Protein AF-A0A1A8NU51-F1 (afdb_monomer_lite)

pLDDT: mean 81.58, std 11.46, range [59.84, 95.5]

Organism: NCBI:txid451742

Foldseek 3Di:
DDDPDPDDDDDDDPVRVVVVVCVVVCVVQVHPVRVDPPPPPPDDD

Structure (mmCIF, N/CA/C/O backbone):
data_AF-A0A1A8NU51-F1
#
_entry.id   AF-A0A1A8NU51-F1
#
loop_
_atom_site.group_PDB
_atom_site.id
_atom_site.type_symbol
_atom_site.label_atom_id
_atom_site.label_alt_id
_atom_site.label_comp_id
_atom_site.label_asym_id
_atom_site.label_entity_id
_atom_site.label_seq_id
_atom_site.pdbx_PDB_ins_code
_atom_site.Cartn_x
_atom_site.Cart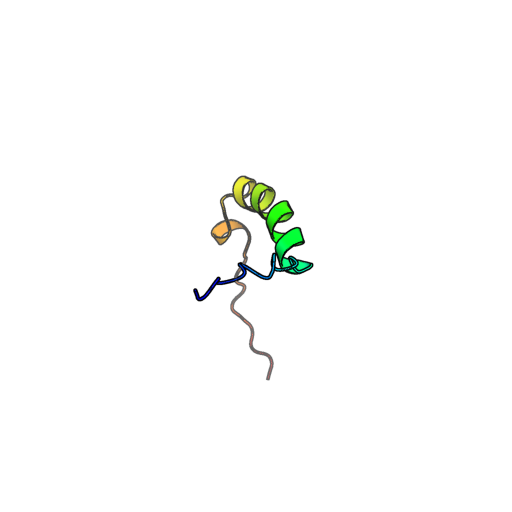n_y
_atom_site.Cartn_z
_atom_site.occupancy
_atom_site.B_iso_or_equiv
_atom_site.auth_seq_id
_atom_site.auth_comp_id
_atom_site.auth_asym_id
_atom_site.auth_atom_id
_atom_site.pdbx_PDB_model_num
ATOM 1 N N . ARG A 1 1 ? -21.939 -24.853 31.178 1.00 61.66 1 ARG A N 1
ATOM 2 C CA . ARG A 1 1 ? -21.982 -24.322 29.793 1.00 61.66 1 ARG A CA 1
ATOM 3 C C . ARG A 1 1 ? -20.783 -23.403 29.612 1.00 61.66 1 ARG A C 1
ATOM 5 O O . ARG A 1 1 ? -20.657 -22.477 30.402 1.00 61.66 1 ARG A O 1
ATOM 12 N N . ILE A 1 2 ? -19.873 -23.694 28.684 1.00 59.84 2 ILE A N 1
ATOM 13 C CA . ILE A 1 2 ? -18.743 -22.801 28.388 1.00 59.84 2 ILE A CA 1
ATOM 14 C C . ILE A 1 2 ? -19.244 -21.838 27.312 1.00 59.84 2 ILE A C 1
ATOM 16 O O . ILE A 1 2 ? -19.657 -22.279 26.245 1.00 59.84 2 ILE A O 1
ATOM 20 N N . VAL A 1 3 ? -19.316 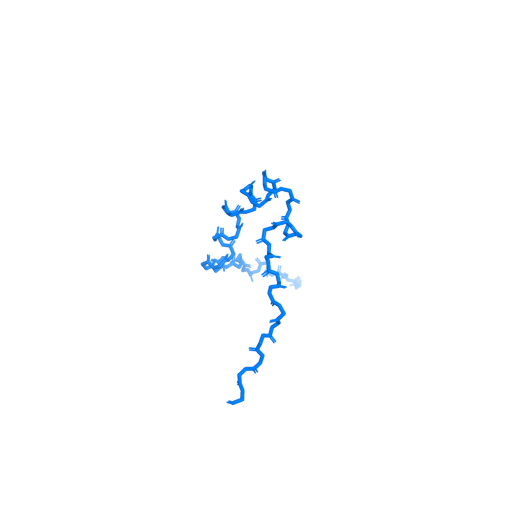-20.549 27.643 1.00 68.38 3 VAL A N 1
ATOM 21 C CA . VAL A 1 3 ? -19.703 -19.483 26.713 1.00 68.38 3 VAL A CA 1
ATOM 22 C C . VAL A 1 3 ? -18.413 -18.815 26.275 1.00 68.38 3 VAL A C 1
ATOM 24 O O . VAL A 1 3 ? -17.755 -18.155 27.078 1.00 68.38 3 VAL A O 1
ATOM 27 N N . THR A 1 4 ? -18.025 -19.019 25.023 1.00 71.19 4 THR A N 1
ATOM 28 C CA . THR A 1 4 ? -16.892 -18.315 24.431 1.00 71.19 4 THR A CA 1
ATOM 29 C C . THR A 1 4 ? -17.345 -16.885 24.167 1.00 71.19 4 THR A C 1
ATOM 31 O O . THR A 1 4 ? -18.106 -16.627 23.238 1.00 71.19 4 THR A O 1
ATOM 34 N N . ALA A 1 5 ? -16.947 -15.954 25.033 1.00 68.94 5 ALA A N 1
ATOM 35 C CA . ALA A 1 5 ? -17.125 -14.539 24.757 1.00 68.94 5 ALA A CA 1
ATOM 36 C C . ALA A 1 5 ? -16.252 -14.197 23.544 1.00 68.94 5 ALA A C 1
ATOM 38 O O . ALA A 1 5 ? -15.026 -14.284 23.623 1.00 68.94 5 ALA A O 1
ATOM 39 N N . THR A 1 6 ? -16.876 -13.845 22.420 1.00 68.38 6 THR A N 1
ATOM 40 C CA . THR A 1 6 ? -16.204 -13.297 21.234 1.00 68.38 6 THR A CA 1
ATOM 41 C C . THR A 1 6 ? -15.664 -11.912 21.595 1.00 68.38 6 THR A C 1
ATOM 43 O O . THR A 1 6 ? -16.271 -10.883 21.315 1.00 68.38 6 THR A O 1
ATOM 46 N N . GLY A 1 7 ? -14.578 -11.889 22.358 1.00 70.06 7 GLY A N 1
ATOM 47 C CA . GLY A 1 7 ? -14.025 -10.693 22.965 1.00 70.06 7 GLY A CA 1
ATOM 48 C C . GLY A 1 7 ? -12.830 -10.192 22.178 1.00 70.06 7 GLY A C 1
ATOM 49 O O . GLY A 1 7 ? -11.725 -10.681 22.389 1.00 70.06 7 GLY A O 1
ATOM 50 N N . THR A 1 8 ? -13.078 -9.201 21.318 1.00 66.81 8 THR A N 1
ATOM 51 C CA . THR A 1 8 ? -12.213 -8.049 20.981 1.00 66.81 8 THR A CA 1
ATOM 52 C C . THR A 1 8 ? -12.306 -7.748 19.489 1.00 66.81 8 THR A C 1
ATOM 54 O O . THR A 1 8 ? -11.700 -8.423 18.660 1.00 66.81 8 THR A O 1
ATOM 57 N N . GLN A 1 9 ? -13.042 -6.688 19.147 1.00 71.31 9 GLN A N 1
ATOM 58 C CA . GLN A 1 9 ? -12.844 -6.004 17.874 1.00 71.31 9 GLN A CA 1
ATOM 59 C C . GLN A 1 9 ? -11.424 -5.436 17.906 1.00 71.31 9 GLN A C 1
ATOM 61 O O . GLN A 1 9 ? -11.118 -4.568 18.725 1.00 71.31 9 GLN A O 1
ATOM 66 N N . ARG A 1 10 ? -10.532 -5.987 17.081 1.00 79.62 10 ARG A N 1
ATOM 67 C CA . ARG A 1 10 ? -9.150 -5.518 17.000 1.00 79.62 10 ARG A CA 1
ATOM 68 C C . ARG A 1 10 ? -9.178 -4.060 16.545 1.00 79.62 10 ARG A C 1
ATOM 70 O O . ARG A 1 10 ? -9.797 -3.738 15.535 1.00 79.62 10 ARG A O 1
ATOM 77 N N . MET A 1 11 ? -8.550 -3.179 17.317 1.00 83.50 11 MET A N 1
ATOM 78 C CA . MET A 1 11 ? -8.407 -1.788 16.910 1.00 83.50 11 MET A CA 1
ATOM 79 C C . MET A 1 11 ? -7.452 -1.743 15.722 1.00 83.50 11 MET A C 1
ATOM 81 O O . MET A 1 11 ? -6.307 -2.176 15.846 1.00 83.50 11 MET A O 1
ATOM 85 N N . GLU A 1 12 ? -7.927 -1.238 14.587 1.00 86.44 12 GLU A N 1
ATOM 86 C CA . GLU A 1 12 ? -7.069 -1.069 13.419 1.00 86.44 12 GLU A CA 1
ATOM 87 C C . GLU A 1 12 ? -5.985 -0.037 13.713 1.00 86.44 12 GLU A C 1
ATOM 89 O O . GLU A 1 12 ? -6.275 1.070 14.203 1.00 86.44 12 GLU A O 1
ATOM 94 N N . GLY A 1 13 ? -4.750 -0.411 13.397 1.00 88.25 13 GLY A N 1
ATOM 95 C CA . GLY A 1 13 ? -3.582 0.446 13.506 1.00 88.25 13 GLY A CA 1
ATOM 96 C C . GLY A 1 13 ? -3.591 1.562 12.462 1.00 88.25 13 GLY A C 1
ATOM 97 O O . GLY A 1 13 ? -4.306 1.516 11.462 1.00 88.25 13 GLY A O 1
ATOM 98 N N . PHE A 1 14 ? -2.756 2.577 12.678 1.00 88.19 14 PHE A N 1
ATOM 99 C CA . PHE A 1 14 ? -2.634 3.705 11.752 1.00 88.19 14 PHE A CA 1
ATOM 100 C C . PHE A 1 14 ? -2.237 3.255 10.337 1.00 88.19 14 PHE A C 1
ATOM 102 O O . PHE A 1 14 ? -2.845 3.689 9.362 1.00 88.19 14 PHE A O 1
ATOM 109 N N . ALA A 1 15 ? -1.274 2.333 10.234 1.00 91.56 15 ALA A N 1
ATOM 110 C CA . ALA A 1 15 ? -0.840 1.775 8.957 1.00 91.56 15 ALA A CA 1
ATOM 111 C C . ALA A 1 15 ? -1.983 1.055 8.225 1.00 91.56 15 ALA A C 1
ATOM 113 O O . ALA A 1 15 ? -2.183 1.283 7.039 1.00 91.56 15 ALA A O 1
ATOM 114 N N . GLU A 1 16 ? -2.781 0.246 8.927 1.00 87.75 16 GLU A N 1
ATOM 115 C CA . GLU A 1 16 ? -3.910 -0.484 8.331 1.00 87.75 16 GLU A CA 1
ATOM 116 C C . GLU A 1 16 ? -4.947 0.486 7.744 1.00 87.75 16 GLU A C 1
ATOM 118 O O . GLU A 1 16 ? -5.339 0.348 6.584 1.00 87.75 16 GLU A O 1
ATOM 123 N N . ARG A 1 17 ? -5.317 1.532 8.495 1.00 90.44 17 ARG A N 1
ATOM 124 C CA . ARG A 1 17 ? -6.252 2.568 8.018 1.00 90.44 17 ARG A CA 1
ATOM 125 C C . ARG A 1 17 ? -5.702 3.357 6.834 1.00 90.44 17 ARG A C 1
ATOM 127 O O . ARG A 1 17 ? -6.438 3.657 5.894 1.00 90.44 17 ARG A O 1
ATOM 134 N N . TYR A 1 18 ? -4.413 3.693 6.870 1.00 91.12 18 TYR A N 1
ATOM 135 C CA . TYR A 1 18 ? -3.752 4.380 5.764 1.00 91.12 18 TYR A CA 1
ATOM 136 C C . TYR A 1 18 ? -3.791 3.524 4.495 1.00 91.12 18 TYR A C 1
ATOM 138 O O . TYR A 1 18 ? -4.229 3.988 3.442 1.00 91.12 18 TYR A O 1
ATOM 146 N N . MET A 1 19 ? -3.422 2.248 4.615 1.00 93.50 19 MET A N 1
ATOM 147 C CA . MET A 1 19 ? -3.390 1.319 3.490 1.00 93.50 19 MET A CA 1
ATOM 148 C C . MET A 1 19 ? -4.772 1.152 2.853 1.00 93.50 19 MET A C 1
ATOM 150 O O . MET A 1 19 ? -4.863 1.125 1.629 1.00 93.50 19 MET A O 1
ATOM 154 N N . GLN A 1 20 ? -5.860 1.136 3.632 1.00 90.62 20 GLN A N 1
ATOM 155 C CA . GLN A 1 20 ? -7.221 1.096 3.074 1.00 90.62 20 GLN A CA 1
ATOM 156 C C . GLN A 1 20 ? -7.527 2.283 2.152 1.00 90.62 20 GLN A C 1
ATOM 158 O O . GLN A 1 20 ? -8.130 2.098 1.095 1.00 90.62 20 GLN A O 1
ATOM 163 N N . SER A 1 21 ? -7.083 3.486 2.522 1.00 90.19 21 SER A N 1
ATOM 164 C CA . SER A 1 21 ? -7.255 4.691 1.697 1.00 90.19 21 SER A CA 1
ATOM 165 C C . SER A 1 21 ? -6.311 4.716 0.494 1.00 90.19 21 SER A C 1
ATOM 167 O O . SER A 1 21 ? -6.624 5.312 -0.533 1.00 90.19 21 SER A O 1
ATOM 169 N N . PHE A 1 22 ? -5.157 4.060 0.612 1.00 93.56 22 PHE A N 1
ATOM 170 C CA . PHE A 1 22 ? -4.128 4.023 -0.420 1.00 93.56 22 PHE A CA 1
ATOM 171 C C . PHE A 1 22 ? -4.413 2.982 -1.515 1.00 93.56 22 PHE A C 1
ATOM 173 O O . PHE A 1 22 ? -4.107 3.203 -2.684 1.00 93.56 22 PHE A O 1
ATOM 180 N N . VAL A 1 23 ? -5.074 1.870 -1.175 1.00 93.81 23 VAL A N 1
ATOM 181 C CA . VAL A 1 23 ? -5.396 0.772 -2.107 1.00 93.81 23 VAL A CA 1
ATOM 182 C C . VAL A 1 23 ? -6.117 1.227 -3.391 1.00 93.81 23 VAL A C 1
ATOM 184 O O . VAL A 1 23 ? -5.727 0.762 -4.464 1.00 93.81 23 VAL A O 1
ATOM 187 N N . PRO A 1 24 ? -7.143 2.103 -3.360 1.00 95.25 24 PRO A N 1
ATOM 188 C CA . PRO A 1 24 ? -7.779 2.603 -4.580 1.00 95.25 24 PRO A CA 1
ATOM 189 C C . PRO A 1 24 ? -6.806 3.324 -5.517 1.00 95.25 24 PRO A C 1
ATOM 191 O O . PRO A 1 24 ? -6.860 3.114 -6.727 1.00 95.25 24 PRO A O 1
ATOM 194 N N . TRP A 1 25 ? -5.898 4.126 -4.957 1.00 94.81 25 TRP A N 1
ATOM 195 C CA . TRP A 1 25 ? -4.871 4.827 -5.723 1.00 94.81 25 TRP A CA 1
ATOM 196 C C . TRP A 1 25 ? -3.878 3.839 -6.344 1.00 94.81 25 TRP A C 1
ATOM 198 O O . TRP A 1 25 ? -3.604 3.926 -7.536 1.00 94.81 25 TRP A O 1
ATOM 208 N N . VAL A 1 26 ? -3.423 2.828 -5.597 1.00 94.75 26 VAL A N 1
ATOM 209 C CA . VAL A 1 26 ? -2.538 1.782 -6.147 1.00 94.75 26 VAL A CA 1
ATOM 210 C C . VAL A 1 26 ? -3.207 1.062 -7.320 1.00 94.75 26 VAL A C 1
ATOM 212 O O . VAL A 1 26 ? -2.597 0.855 -8.366 1.00 94.75 26 VAL A O 1
ATOM 215 N N . LYS A 1 27 ? -4.498 0.731 -7.190 1.00 94.31 27 LYS A N 1
ATOM 216 C CA . LYS A 1 27 ? -5.265 0.096 -8.272 1.00 94.31 27 LYS A CA 1
ATOM 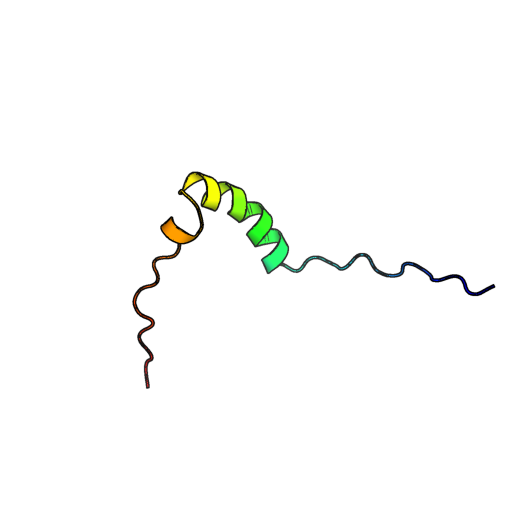217 C C . LYS A 1 27 ? -5.360 0.974 -9.518 1.00 94.31 27 LYS A C 1
ATOM 219 O O . LYS A 1 27 ? -5.243 0.449 -10.621 1.00 94.31 27 LYS A O 1
ATOM 224 N N . SER A 1 28 ? -5.551 2.288 -9.371 1.00 95.50 28 SER A N 1
ATOM 225 C CA . SER A 1 28 ? -5.599 3.197 -10.525 1.00 95.50 28 SER A CA 1
ATOM 226 C C . SER A 1 28 ? -4.243 3.369 -11.214 1.00 95.50 28 SER A C 1
ATOM 228 O O . SER A 1 28 ? -4.212 3.808 -12.358 1.00 95.50 28 SER A O 1
ATOM 230 N N . HIS A 1 29 ? -3.145 3.014 -10.541 1.00 93.69 29 HIS A N 1
ATOM 231 C CA . HIS A 1 29 ? -1.778 3.064 -11.070 1.00 93.69 29 HIS A CA 1
ATOM 232 C C . HIS A 1 29 ? -1.287 1.699 -11.573 1.00 93.69 29 HIS A C 1
ATOM 234 O O . HIS A 1 29 ? -0.097 1.509 -11.783 1.00 93.69 29 HIS A O 1
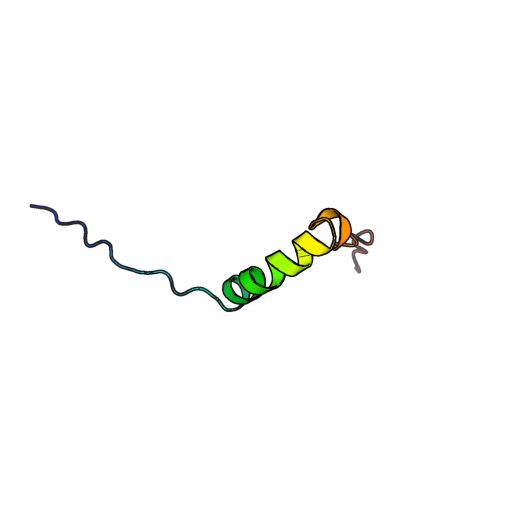ATOM 240 N N . GLY A 1 30 ? -2.201 0.750 -11.799 1.00 93.00 30 GLY A N 1
ATOM 241 C CA . GLY A 1 30 ? -1.859 -0.554 -12.363 1.00 93.00 30 GLY A CA 1
ATOM 242 C C . GLY A 1 30 ? -1.342 -1.561 -11.340 1.00 93.00 30 GLY A C 1
ATOM 243 O O . GLY A 1 30 ? -0.739 -2.542 -11.746 1.00 93.00 30 GLY A O 1
ATOM 244 N N . GLY A 1 31 ? -1.576 -1.354 -10.043 1.00 92.62 31 GLY A N 1
ATOM 245 C CA . GLY A 1 31 ? -1.177 -2.305 -9.007 1.00 92.62 31 GLY A CA 1
ATOM 246 C C . GLY A 1 31 ? 0.174 -1.990 -8.368 1.00 92.62 31 GLY A C 1
ATOM 247 O O . GLY A 1 31 ? 0.835 -1.003 -8.686 1.00 92.62 31 GLY A O 1
ATOM 248 N N . TRP A 1 32 ? 0.561 -2.821 -7.402 1.00 90.06 32 TRP A N 1
ATOM 249 C CA . TRP A 1 32 ? 1.797 -2.630 -6.639 1.00 90.06 32 TRP A CA 1
ATOM 250 C C . TRP A 1 32 ? 3.037 -2.826 -7.502 1.00 90.06 32 TRP A C 1
ATOM 252 O O . TRP A 1 32 ? 4.025 -2.136 -7.294 1.00 90.06 32 TRP A O 1
ATOM 262 N N . GLU A 1 33 ? 2.955 -3.706 -8.495 1.00 87.19 33 GLU A N 1
ATOM 263 C CA . GLU A 1 33 ? 4.009 -3.985 -9.465 1.00 87.19 33 GLU A CA 1
ATOM 264 C C . GLU A 1 33 ? 4.417 -2.763 -10.300 1.00 87.19 33 GLU A C 1
ATOM 266 O O . GLU A 1 33 ? 5.535 -2.717 -10.794 1.00 87.19 33 GLU A O 1
ATOM 271 N N . ASN A 1 34 ? 3.521 -1.783 -10.451 1.00 88.31 34 ASN A N 1
ATOM 272 C CA . ASN A 1 34 ? 3.754 -0.571 -11.239 1.00 88.31 34 ASN A CA 1
ATOM 273 C C . ASN A 1 34 ? 4.092 0.653 -10.373 1.00 88.31 34 ASN A C 1
ATOM 275 O O . ASN A 1 34 ? 4.604 1.646 -10.879 1.00 88.31 34 ASN A O 1
ATOM 279 N N . VAL A 1 35 ? 3.767 0.605 -9.079 1.00 88.50 35 VAL A N 1
ATOM 280 C CA . VAL A 1 35 ? 3.986 1.701 -8.121 1.00 88.50 35 VAL A CA 1
ATOM 281 C C . VAL A 1 35 ? 5.278 1.510 -7.337 1.00 88.50 35 VAL A C 1
ATOM 283 O O . VAL A 1 35 ? 5.958 2.484 -7.019 1.00 88.50 35 VAL A O 1
ATOM 286 N N . ALA A 1 36 ? 5.573 0.272 -6.947 1.00 83.44 36 ALA A N 1
ATOM 287 C CA . ALA A 1 36 ? 6.772 -0.045 -6.202 1.00 83.44 36 ALA A CA 1
ATOM 288 C C . ALA A 1 36 ? 7.931 -0.157 -7.190 1.00 83.44 36 ALA A C 1
ATOM 290 O O . ALA A 1 36 ? 8.163 -1.219 -7.765 1.00 83.44 36 ALA A O 1
ATOM 291 N N . ASP A 1 37 ? 8.648 0.949 -7.372 1.00 74.06 37 ASP A N 1
ATOM 292 C CA . ASP A 1 37 ? 9.963 0.911 -7.992 1.00 74.06 37 ASP A CA 1
ATOM 293 C C . ASP A 1 37 ? 10.900 0.242 -6.982 1.00 74.06 37 ASP A C 1
ATOM 295 O O . ASP A 1 37 ? 11.368 0.852 -6.017 1.00 74.06 37 ASP A O 1
ATOM 299 N N . LEU A 1 38 ? 11.074 -1.072 -7.131 1.00 68.2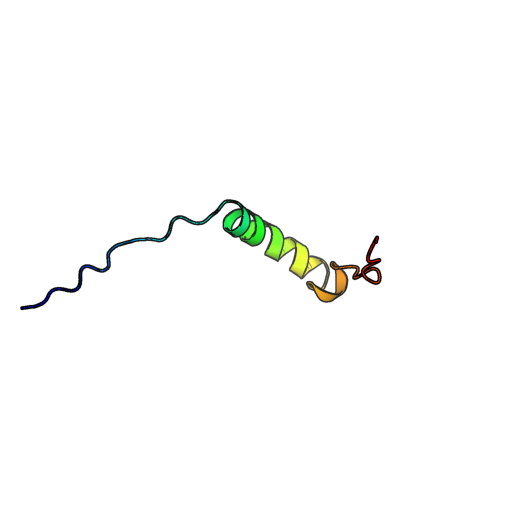5 38 LEU A N 1
ATOM 300 C CA . LEU A 1 38 ? 12.156 -1.797 -6.481 1.00 68.25 38 LEU A CA 1
ATOM 301 C C . LEU A 1 38 ? 13.444 -1.366 -7.183 1.00 68.25 38 LEU A C 1
ATOM 303 O O . LEU A 1 38 ? 14.000 -2.110 -7.989 1.00 68.25 38 LEU A O 1
ATOM 307 N N . GLU A 1 39 ? 13.905 -0.146 -6.895 1.00 67.00 39 GLU A N 1
ATOM 308 C CA . GLU A 1 39 ? 15.322 0.148 -7.058 1.00 67.00 39 GLU A CA 1
ATOM 309 C C . GLU A 1 39 ? 16.069 -0.952 -6.304 1.00 67.00 39 GLU A C 1
ATOM 311 O O . GLU A 1 39 ? 15.731 -1.268 -5.155 1.00 67.00 39 GLU A O 1
ATOM 316 N N . ASP A 1 40 ? 17.002 -1.599 -7.010 1.00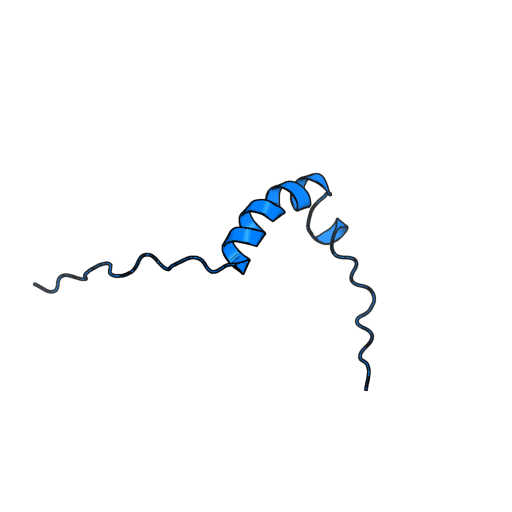 63.75 40 ASP A N 1
ATOM 317 C CA . ASP A 1 40 ? 17.837 -2.669 -6.478 1.00 63.75 40 ASP A CA 1
ATOM 318 C C . ASP A 1 40 ? 18.286 -2.240 -5.086 1.00 63.75 40 ASP A C 1
ATOM 320 O O . ASP A 1 40 ? 18.840 -1.151 -4.933 1.00 63.75 40 ASP A O 1
ATOM 324 N N . SER A 1 41 ? 17.883 -2.998 -4.065 1.00 65.19 41 SER A N 1
ATOM 325 C CA . SER A 1 41 ? 17.989 -2.567 -2.674 1.00 65.19 41 SER A CA 1
ATOM 326 C C . SER A 1 41 ? 19.462 -2.365 -2.363 1.00 65.19 41 SER A C 1
ATOM 328 O O . SER A 1 41 ? 20.173 -3.331 -2.101 1.00 65.19 41 SER A O 1
ATOM 330 N N . VAL A 1 42 ? 19.934 -1.123 -2.470 1.00 67.69 42 VAL A N 1
ATOM 331 C CA . VAL A 1 42 ? 21.344 -0.811 -2.283 1.00 67.69 42 VAL A CA 1
ATOM 332 C C . VAL A 1 42 ? 21.602 -0.953 -0.792 1.00 67.69 42 VAL A C 1
ATOM 334 O O . VAL A 1 42 ? 21.270 -0.074 0.005 1.00 67.69 42 VAL A O 1
ATOM 337 N N . GLU A 1 43 ? 22.096 -2.122 -0.401 1.00 74.44 43 GLU A N 1
ATOM 338 C CA . GLU A 1 43 ? 22.554 -2.386 0.952 1.00 74.44 43 GLU A CA 1
ATOM 339 C C . GLU A 1 43 ? 23.754 -1.465 1.204 1.00 74.44 43 GLU A C 1
ATOM 341 O O . GLU A 1 43 ? 24.793 -1.578 0.552 1.00 74.44 43 GLU A O 1
ATOM 346 N N . TYR A 1 44 ? 23.576 -0.488 2.092 1.00 71.50 44 TYR A N 1
ATOM 347 C CA . TYR A 1 44 ? 24.667 0.348 2.582 1.00 71.50 44 TYR A CA 1
ATOM 348 C C . TYR A 1 44 ? 25.278 -0.344 3.809 1.00 71.50 44 TYR A C 1
ATOM 350 O O . TYR A 1 44 ? 24.593 -0.470 4.825 1.00 71.50 44 TYR A O 1
ATOM 358 N N . ASP A 1 45 ? 26.532 -0.792 3.675 1.00 72.69 45 ASP A N 1
ATOM 359 C CA . ASP A 1 45 ? 27.407 -1.285 4.761 1.00 72.69 45 ASP A CA 1
ATOM 360 C C . ASP A 1 45 ? 27.892 -0.125 5.655 1.00 72.69 45 ASP A C 1
ATOM 362 O O . ASP A 1 45 ? 28.300 0.926 5.094 1.00 72.69 45 ASP A O 1
#

InterPro domains:
  IPR036834 Bcl-2-like superfamily [SSF56854] (13-38)

Radius of gyration: 18.9 Å; chains: 1; bounding box: 49×29×42 Å

Secondary structure (DSSP, 8-state):
---------PPPPHHHHHHHHHHHHHHHTT-HHHH----------

Sequence (45 aa):
RIVTATGTQRMEGFAERYMQSFVPWVKSHGGWENVADLEDSVEYD